Protein AF-A0A2W7R4W7-F1 (afdb_monomer_lite)

Structure (mmCIF, N/CA/C/O backbone):
data_AF-A0A2W7R4W7-F1
#
_entry.id   AF-A0A2W7R4W7-F1
#
loop_
_atom_site.group_PDB
_atom_site.id
_atom_site.type_symbol
_atom_site.label_atom_id
_atom_site.label_alt_id
_atom_site.label_comp_id
_atom_site.label_asym_id
_atom_site.label_entity_id
_atom_site.label_seq_id
_atom_site.pdbx_PDB_ins_code
_atom_site.Cartn_x
_atom_site.Cartn_y
_atom_site.Cartn_z
_atom_site.occupancy
_atom_site.B_iso_or_equiv
_atom_site.auth_seq_id
_atom_site.auth_comp_id
_atom_site.auth_asym_id
_atom_site.auth_atom_id
_atom_site.pdbx_PDB_model_num
ATOM 1 N N . MET A 1 1 ? -5.765 -61.896 -43.586 1.00 39.75 1 MET A N 1
ATOM 2 C CA . MET A 1 1 ? -4.521 -61.133 -43.320 1.00 39.75 1 MET A CA 1
ATOM 3 C C . MET A 1 1 ? -4.939 -59.911 -42.515 1.00 39.75 1 MET A C 1
ATOM 5 O O . MET A 1 1 ? -5.546 -59.026 -43.084 1.00 39.75 1 MET A O 1
ATOM 9 N N . SER A 1 2 ? -4.992 -59.937 -41.184 1.00 33.69 2 SER A N 1
ATOM 10 C CA . SER A 1 2 ? -3.936 -60.177 -40.188 1.00 33.69 2 SER A CA 1
ATOM 11 C C . SER A 1 2 ? -2.793 -59.156 -40.236 1.00 33.69 2 SER A C 1
ATOM 13 O O . SER A 1 2 ? -1.941 -59.223 -41.114 1.00 33.69 2 SER A O 1
ATOM 15 N N . SER A 1 3 ? -2.814 -58.308 -39.201 1.00 32.97 3 SER A N 1
ATOM 16 C CA . SER A 1 3 ? -1.697 -57.684 -38.483 1.00 32.97 3 SER A CA 1
ATOM 17 C C . SER A 1 3 ? -0.883 -56.573 -39.154 1.00 32.97 3 SER A C 1
ATOM 19 O O . SER A 1 3 ? -0.125 -56.808 -40.091 1.00 32.97 3 SER A O 1
ATOM 21 N N . ARG A 1 4 ? -0.964 -55.376 -38.549 1.00 46.78 4 ARG A N 1
ATOM 22 C CA . ARG A 1 4 ? 0.159 -54.621 -37.945 1.00 46.78 4 ARG A CA 1
ATOM 23 C C . ARG A 1 4 ? -0.431 -53.407 -37.207 1.00 46.78 4 ARG A C 1
ATOM 25 O O . ARG A 1 4 ? -0.959 -52.501 -37.828 1.00 46.78 4 ARG A O 1
ATOM 32 N N . ASN A 1 5 ? -0.662 -53.530 -35.904 1.00 37.47 5 ASN A N 1
ATOM 33 C CA . ASN A 1 5 ? 0.262 -53.147 -34.830 1.00 37.47 5 ASN A CA 1
ATOM 34 C C . ASN A 1 5 ? 0.516 -51.636 -34.731 1.00 37.47 5 ASN A C 1
ATOM 36 O O . ASN A 1 5 ? 1.284 -51.069 -35.496 1.00 37.47 5 ASN A O 1
ATOM 40 N N . LEU A 1 6 ? -0.073 -51.066 -33.676 1.00 40.66 6 LEU A N 1
ATOM 41 C CA . LEU A 1 6 ? 0.675 -50.407 -32.608 1.00 40.66 6 LEU A CA 1
ATOM 42 C C . LEU A 1 6 ? 1.603 -49.268 -33.060 1.00 40.66 6 LEU A C 1
ATOM 44 O O . LEU A 1 6 ? 2.809 -49.424 -33.213 1.00 40.66 6 LEU A O 1
ATOM 48 N N . SER A 1 7 ? 1.028 -48.080 -33.192 1.00 41.91 7 SER A N 1
ATOM 49 C CA . SER A 1 7 ? 1.738 -46.816 -32.987 1.00 41.91 7 SER A CA 1
ATOM 50 C C . SER A 1 7 ? 0.867 -45.993 -32.041 1.00 41.91 7 SER A C 1
ATOM 52 O O . SER A 1 7 ? -0.116 -45.389 -32.443 1.00 41.91 7 SER A O 1
ATOM 54 N N . ILE A 1 8 ? 0.961 -46.308 -30.751 1.00 48.22 8 ILE A N 1
ATOM 55 C CA . ILE A 1 8 ? 1.780 -45.538 -29.809 1.00 48.22 8 ILE A CA 1
ATOM 56 C C . ILE A 1 8 ? 0.989 -44.296 -29.378 1.00 48.22 8 ILE A C 1
ATOM 58 O O . ILE A 1 8 ? 1.031 -43.228 -29.979 1.00 48.22 8 ILE A O 1
ATOM 62 N N . LEU A 1 9 ? 0.244 -44.518 -28.292 1.00 43.62 9 LEU A N 1
ATOM 63 C CA . LEU A 1 9 ? -0.197 -43.550 -27.291 1.00 43.62 9 LEU A CA 1
ATOM 64 C C . LEU A 1 9 ? 1.004 -42.727 -26.783 1.00 43.62 9 LEU A C 1
ATOM 66 O O . LEU A 1 9 ? 1.472 -42.945 -25.673 1.00 43.62 9 LEU A O 1
ATOM 70 N N . ILE A 1 10 ? 1.548 -41.824 -27.599 1.00 46.34 10 ILE A N 1
ATOM 71 C CA . ILE A 1 10 ? 2.543 -40.818 -27.189 1.00 46.34 10 ILE A CA 1
ATOM 72 C C . ILE A 1 10 ? 2.330 -39.551 -28.034 1.00 46.34 10 ILE A C 1
ATOM 74 O O . ILE A 1 10 ? 3.172 -39.129 -28.815 1.00 46.34 10 ILE A O 1
ATOM 78 N N . PHE A 1 11 ? 1.160 -38.941 -27.892 1.00 39.75 11 PHE A N 1
ATOM 79 C CA . PHE A 1 11 ? 1.077 -37.480 -27.850 1.00 39.75 11 PHE A CA 1
ATOM 80 C C . PHE A 1 11 ? 0.796 -37.150 -26.377 1.00 39.75 11 PHE 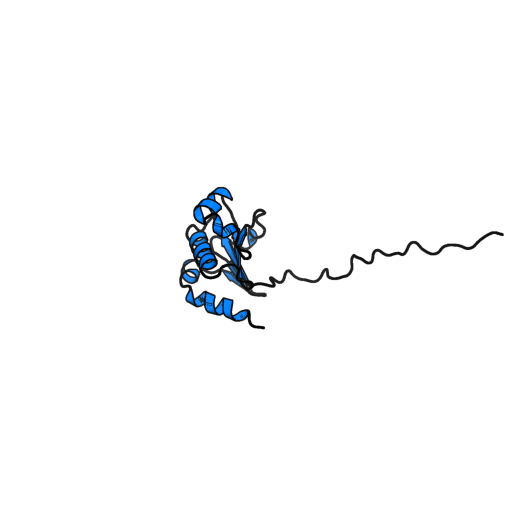A C 1
ATOM 82 O O . PHE A 1 11 ? -0.335 -36.901 -25.979 1.00 39.75 11 PHE A O 1
ATOM 89 N N . SER A 1 12 ? 1.741 -37.473 -25.481 1.00 43.06 12 SER A N 1
ATOM 90 C CA . SER A 1 12 ? 2.685 -36.470 -24.961 1.00 43.06 12 SER A CA 1
ATOM 91 C C . SER A 1 12 ? 1.900 -35.197 -24.654 1.00 43.06 12 SER A C 1
ATOM 93 O O . SER A 1 12 ? 1.750 -34.327 -25.502 1.00 43.06 12 SER A O 1
ATOM 95 N N . LEU A 1 13 ? 1.296 -35.052 -23.473 1.00 43.62 13 LEU A N 1
ATOM 96 C CA . LEU A 1 13 ? 2.021 -34.858 -22.206 1.00 43.62 13 LEU A CA 1
ATOM 97 C C . LEU A 1 13 ? 3.248 -33.923 -22.339 1.00 43.62 13 LEU A C 1
ATOM 99 O O . LEU A 1 13 ? 4.199 -34.008 -21.573 1.00 43.62 13 LEU A O 1
ATOM 103 N N . ALA A 1 14 ? 3.213 -33.026 -23.328 1.00 46.59 14 ALA A N 1
ATOM 104 C CA . ALA A 1 14 ? 4.243 -32.049 -23.652 1.00 46.59 14 ALA A CA 1
ATOM 105 C C . ALA A 1 14 ? 3.637 -30.643 -23.817 1.00 46.59 14 ALA A C 1
ATOM 107 O O . ALA A 1 14 ? 4.049 -29.870 -24.671 1.00 46.59 14 ALA A O 1
ATOM 108 N N . LEU A 1 15 ? 2.664 -30.303 -22.967 1.00 42.22 15 LEU A N 1
ATOM 109 C CA . LEU A 1 15 ? 2.382 -28.911 -22.592 1.00 42.22 15 LEU A CA 1
ATOM 110 C C . LEU A 1 15 ? 2.550 -28.702 -21.076 1.00 42.22 15 LEU A C 1
ATOM 112 O O . LEU A 1 15 ? 1.912 -27.852 -20.473 1.00 42.22 15 LEU A O 1
ATOM 116 N N . CYS A 1 16 ? 3.426 -29.496 -20.453 1.00 40.25 16 CYS A N 1
ATOM 117 C CA . CYS A 1 16 ? 3.837 -29.322 -19.058 1.00 40.25 16 CYS A CA 1
ATOM 118 C C . CYS A 1 16 ? 5.330 -28.960 -18.930 1.00 40.25 16 CYS A C 1
ATOM 120 O O . CYS A 1 16 ? 5.923 -29.145 -17.873 1.00 40.25 16 CYS A O 1
ATOM 122 N N . LEU A 1 17 ? 5.960 -28.481 -20.010 1.00 37.56 17 LEU A N 1
ATOM 123 C CA . LEU A 1 17 ? 7.397 -28.189 -20.054 1.00 37.56 17 LEU A CA 1
ATOM 124 C C . LEU A 1 17 ? 7.715 -26.953 -20.905 1.00 37.56 17 LEU A C 1
ATOM 126 O O . LEU A 1 17 ? 8.579 -27.008 -21.771 1.00 37.56 17 LEU A O 1
ATOM 130 N N . ILE A 1 18 ? 7.044 -25.826 -20.661 1.00 45.78 18 ILE A N 1
ATOM 131 C CA . ILE A 1 18 ? 7.659 -24.516 -20.911 1.00 45.78 18 ILE A CA 1
ATOM 132 C C . ILE A 1 18 ? 7.377 -23.643 -19.686 1.00 45.78 18 ILE A C 1
ATOM 134 O O . ILE A 1 18 ? 6.249 -23.235 -19.437 1.00 45.78 18 ILE A O 1
ATOM 138 N N . SER A 1 19 ? 8.446 -23.422 -18.922 1.00 38.81 19 SER A N 1
ATOM 139 C CA . SER A 1 19 ? 8.594 -22.441 -17.845 1.00 38.81 19 SER A CA 1
ATOM 140 C C . SER A 1 19 ? 7.795 -22.640 -16.559 1.00 38.81 19 SER A C 1
ATOM 142 O O . SER A 1 19 ? 7.123 -21.741 -16.073 1.00 38.81 19 SER A O 1
ATOM 144 N N . CYS A 1 20 ? 8.050 -23.761 -15.886 1.00 38.72 20 CYS A N 1
ATOM 145 C CA . CYS A 1 20 ? 8.186 -23.717 -14.429 1.00 38.72 20 CYS A CA 1
ATOM 146 C C . CYS A 1 20 ? 9.622 -23.261 -14.107 1.00 38.72 20 CYS A C 1
ATOM 148 O O . CYS A 1 20 ? 10.478 -24.071 -13.761 1.00 38.72 20 CYS A O 1
ATOM 150 N N . ASN A 1 21 ? 9.925 -21.985 -14.361 1.00 39.91 21 ASN A N 1
ATOM 151 C CA . ASN A 1 21 ? 11.191 -21.370 -13.968 1.00 39.91 21 ASN A CA 1
ATOM 152 C C . ASN A 1 21 ? 11.039 -19.849 -13.874 1.00 39.91 21 ASN A C 1
ATOM 154 O O . ASN A 1 21 ? 11.558 -19.091 -14.684 1.00 39.91 21 ASN A O 1
ATOM 158 N N . SER A 1 22 ? 10.327 -19.404 -12.852 1.00 36.66 22 SER A N 1
ATOM 159 C CA . SER A 1 22 ? 10.732 -18.195 -12.161 1.00 36.66 22 SER A CA 1
ATOM 160 C C . SER A 1 22 ? 10.579 -18.486 -10.675 1.00 36.66 22 SER A C 1
ATOM 162 O O . SER A 1 22 ? 9.489 -18.720 -10.159 1.00 36.66 22 SER A O 1
ATOM 164 N N . LYS A 1 23 ? 11.707 -18.510 -9.955 1.00 35.97 23 LYS A N 1
ATOM 165 C CA . LYS A 1 23 ? 11.678 -17.977 -8.589 1.00 35.97 23 LYS A CA 1
ATOM 166 C C . LYS A 1 23 ? 10.953 -16.648 -8.732 1.00 35.97 23 LYS A C 1
ATOM 168 O O . LYS A 1 23 ? 11.386 -15.893 -9.596 1.00 35.97 23 LYS A O 1
ATOM 173 N N . GLY A 1 24 ? 9.834 -16.456 -8.033 1.00 36.44 24 GLY A N 1
ATOM 174 C CA . GLY A 1 24 ? 8.960 -15.296 -8.201 1.00 36.44 24 GLY A CA 1
ATOM 175 C C . GLY A 1 24 ? 9.781 -14.015 -8.168 1.00 36.44 24 GLY A C 1
ATOM 176 O O . GLY A 1 24 ? 10.112 -13.516 -7.100 1.00 36.44 24 GLY A O 1
ATOM 177 N N . SER A 1 25 ? 10.183 -13.562 -9.349 1.00 40.78 25 SER A N 1
ATOM 178 C CA . SER A 1 25 ? 10.888 -12.320 -9.546 1.00 40.78 25 SER A CA 1
ATOM 179 C C . SER A 1 25 ? 9.762 -11.322 -9.600 1.00 40.78 25 SER A C 1
ATOM 181 O O . SER A 1 25 ? 8.880 -11.414 -10.457 1.00 40.78 25 SER A O 1
ATOM 183 N N . PHE A 1 26 ? 9.719 -10.449 -8.606 1.00 51.44 26 PHE A N 1
ATOM 184 C CA . PHE A 1 26 ? 8.901 -9.265 -8.720 1.00 51.44 26 PHE A CA 1
ATOM 185 C C . PHE A 1 26 ? 9.500 -8.471 -9.882 1.00 51.44 26 PHE A C 1
ATOM 187 O O . PHE A 1 26 ? 10.507 -7.794 -9.716 1.00 51.44 26 PHE A O 1
ATOM 194 N N . GLU A 1 27 ? 8.915 -8.612 -11.077 1.00 59.12 27 GLU A N 1
ATOM 195 C CA . GLU A 1 27 ? 9.334 -7.880 -12.284 1.00 59.12 27 GLU A CA 1
ATOM 196 C C . GLU A 1 27 ? 9.194 -6.357 -12.099 1.00 59.12 27 GLU A C 1
ATOM 198 O O . GLU A 1 27 ? 9.719 -5.577 -12.887 1.00 59.12 27 GLU A O 1
ATOM 203 N N . ARG A 1 28 ? 8.487 -5.934 -11.042 1.00 73.38 28 ARG A N 1
ATOM 204 C CA . ARG A 1 28 ? 8.259 -4.547 -10.646 1.00 73.38 28 ARG A CA 1
ATOM 205 C C . ARG A 1 28 ? 8.576 -4.355 -9.170 1.00 73.38 28 ARG A C 1
ATOM 207 O O . ARG A 1 28 ? 8.278 -5.222 -8.345 1.00 73.38 28 ARG A O 1
ATOM 214 N N . ASN A 1 29 ? 9.101 -3.182 -8.820 1.00 85.56 29 ASN A N 1
ATOM 215 C CA . ASN A 1 29 ? 9.282 -2.825 -7.418 1.00 85.56 29 ASN A CA 1
ATOM 216 C C . ASN A 1 29 ? 7.920 -2.844 -6.722 1.00 85.56 29 ASN A C 1
ATOM 218 O O . ASN A 1 29 ? 6.936 -2.330 -7.252 1.00 85.56 29 ASN A O 1
ATOM 222 N N . THR A 1 30 ? 7.851 -3.448 -5.540 1.00 87.81 30 THR A N 1
ATOM 223 C CA . THR A 1 30 ? 6.584 -3.633 -4.828 1.00 87.81 30 THR A CA 1
ATOM 224 C C . THR A 1 30 ? 6.685 -3.068 -3.424 1.00 87.81 30 THR A C 1
ATOM 226 O O . THR A 1 30 ? 7.482 -3.533 -2.613 1.00 87.81 30 THR A O 1
ATOM 229 N N . LEU A 1 31 ? 5.858 -2.073 -3.119 1.00 89.81 31 LEU A N 1
ATOM 230 C CA . LEU A 1 31 ? 5.672 -1.561 -1.770 1.00 89.81 31 LEU A CA 1
ATOM 231 C C . LEU A 1 31 ? 4.483 -2.270 -1.125 1.00 89.81 31 LEU A C 1
ATOM 233 O O . LEU A 1 31 ? 3.333 -2.042 -1.496 1.00 89.81 31 LEU A O 1
ATOM 237 N N . ILE A 1 32 ? 4.758 -3.086 -0.118 1.00 91.38 32 ILE A N 1
ATOM 238 C CA . ILE A 1 32 ? 3.747 -3.768 0.675 1.00 91.38 32 ILE A CA 1
ATOM 239 C C . ILE A 1 32 ? 3.457 -2.952 1.935 1.00 91.38 32 ILE A C 1
ATOM 241 O O . ILE A 1 32 ? 4.355 -2.622 2.710 1.00 91.38 32 ILE A O 1
ATOM 245 N N . VAL A 1 33 ? 2.186 -2.627 2.150 1.00 91.38 33 VAL A N 1
ATOM 246 C CA . VAL A 1 33 ? 1.710 -1.697 3.175 1.00 91.38 33 VAL A CA 1
ATOM 247 C C . VAL A 1 33 ? 0.732 -2.421 4.107 1.00 91.38 33 VAL A C 1
ATOM 249 O O . VAL A 1 33 ? -0.393 -2.714 3.695 1.00 91.38 33 VAL A O 1
ATOM 252 N N . PRO A 1 34 ? 1.105 -2.718 5.366 1.00 91.50 34 PRO A N 1
ATOM 253 C CA . PRO A 1 34 ? 0.171 -3.308 6.318 1.00 91.50 34 PRO A CA 1
ATOM 254 C C . PRO A 1 34 ? -0.847 -2.272 6.810 1.00 91.50 34 PRO A C 1
ATOM 256 O O . PRO A 1 34 ? -0.468 -1.159 7.184 1.00 91.50 34 PRO A O 1
ATOM 259 N N . GLN A 1 35 ? -2.130 -2.644 6.865 1.00 89.88 35 GLN A N 1
ATOM 260 C CA . GLN A 1 35 ? -3.154 -1.838 7.542 1.00 89.88 35 GLN A CA 1
ATOM 261 C C . GLN A 1 35 ? -3.132 -2.081 9.058 1.00 89.88 35 GLN A C 1
ATOM 263 O O . GLN A 1 35 ? -3.013 -1.144 9.850 1.00 89.88 35 GLN A O 1
ATOM 268 N N . ILE A 1 36 ? -3.243 -3.340 9.489 1.00 87.81 36 ILE A N 1
ATOM 269 C CA . ILE A 1 36 ? -3.166 -3.690 10.912 1.00 87.81 36 ILE A CA 1
ATOM 270 C C . ILE A 1 36 ? -1.719 -3.556 11.396 1.00 87.81 36 ILE A C 1
ATOM 272 O O . ILE A 1 36 ? -0.783 -4.001 10.740 1.00 87.81 36 ILE A O 1
ATOM 276 N N . GLY A 1 37 ? -1.541 -2.962 12.577 1.00 82.75 37 GLY A N 1
ATOM 277 C CA . GLY A 1 37 ? -0.224 -2.759 13.186 1.00 82.75 37 GLY A CA 1
ATOM 278 C C . GLY A 1 37 ? 0.477 -1.474 12.742 1.00 82.75 37 GLY A C 1
ATOM 279 O O . GLY A 1 37 ? 1.460 -1.099 13.374 1.00 82.75 37 GLY A O 1
ATOM 280 N N . CYS A 1 38 ? -0.052 -0.756 11.740 1.00 81.62 38 CYS A N 1
ATOM 281 C CA . CYS A 1 38 ? 0.521 0.508 11.291 1.00 81.62 38 CYS A CA 1
ATOM 282 C C . CYS A 1 38 ? -0.504 1.530 10.781 1.00 81.62 38 CYS A C 1
ATOM 284 O O . CYS A 1 38 ? -0.742 1.687 9.583 1.00 81.62 38 CYS A O 1
ATOM 286 N N . THR A 1 39 ? -1.046 2.325 11.699 1.00 75.00 39 THR A N 1
ATOM 287 C CA . THR A 1 39 ? -2.058 3.345 11.385 1.00 75.00 39 THR A CA 1
ATOM 288 C C . THR A 1 39 ? -1.561 4.427 10.416 1.00 75.00 39 THR A C 1
ATOM 290 O O . THR A 1 39 ? -2.346 5.018 9.687 1.00 75.00 39 THR A O 1
ATOM 293 N N . THR A 1 40 ? -0.260 4.723 10.390 1.00 85.06 40 THR A N 1
ATOM 294 C CA . THR A 1 40 ? 0.312 5.739 9.488 1.00 85.06 40 THR A CA 1
ATOM 295 C C . THR A 1 40 ? 0.683 5.185 8.114 1.00 85.06 40 THR A C 1
ATOM 297 O O . THR A 1 40 ? 0.829 5.962 7.170 1.00 85.06 40 THR A O 1
ATOM 300 N N . CYS A 1 41 ? 0.809 3.865 7.972 1.00 88.31 41 CYS A N 1
ATOM 301 C CA . CYS A 1 41 ? 1.279 3.225 6.748 1.00 88.31 41 CYS A CA 1
ATOM 302 C C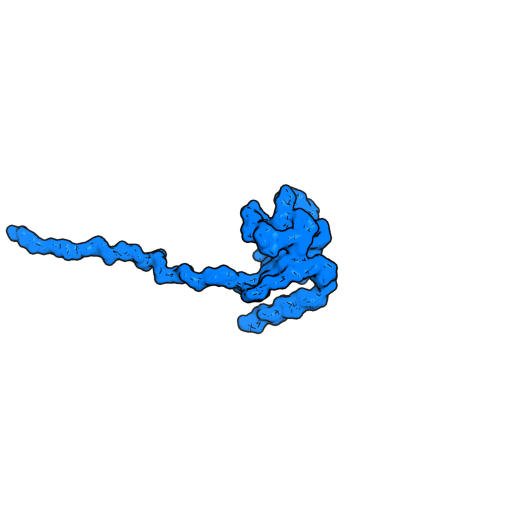 . CYS A 1 41 ? 0.297 3.379 5.594 1.00 88.31 41 CYS A C 1
ATOM 304 O O . CYS A 1 41 ? 0.712 3.715 4.487 1.00 88.31 41 CYS A O 1
ATOM 306 N N . VAL A 1 42 ? -1.000 3.203 5.856 1.00 89.81 42 VAL A N 1
ATOM 307 C CA . VAL A 1 42 ? -2.034 3.340 4.822 1.00 89.81 42 VAL A CA 1
ATOM 308 C C . VAL A 1 42 ? -2.042 4.753 4.248 1.00 89.81 42 VAL A C 1
ATOM 310 O O . VAL A 1 42 ? -2.039 4.926 3.031 1.00 89.81 42 VAL A O 1
ATOM 313 N N . LYS A 1 43 ? -1.946 5.771 5.112 1.00 88.75 43 LYS A N 1
ATOM 314 C CA . LYS A 1 43 ? -1.840 7.173 4.690 1.00 88.75 43 LYS A CA 1
ATOM 315 C C . LYS A 1 43 ? -0.628 7.414 3.785 1.00 88.75 43 LYS A C 1
ATOM 317 O O . LYS A 1 43 ? -0.756 8.087 2.769 1.00 88.75 43 LYS A O 1
ATOM 322 N N . ILE A 1 44 ? 0.530 6.854 4.125 1.00 85.50 44 ILE A N 1
ATOM 323 C CA . ILE A 1 44 ? 1.742 6.993 3.306 1.00 85.50 44 ILE A CA 1
ATOM 324 C C . ILE A 1 44 ? 1.587 6.266 1.968 1.00 85.50 44 ILE A C 1
ATOM 326 O O . ILE A 1 44 ? 1.889 6.841 0.925 1.00 85.50 44 ILE A O 1
ATOM 330 N N . GLY A 1 45 ? 1.067 5.036 1.976 1.00 88.00 45 GLY A N 1
ATOM 331 C CA . GLY A 1 45 ? 0.773 4.285 0.753 1.00 88.00 45 GLY A CA 1
ATOM 332 C C . GLY A 1 45 ? -0.172 5.055 -0.173 1.00 88.00 45 GLY A C 1
ATOM 333 O O . GLY A 1 45 ? 0.077 5.150 -1.372 1.00 88.00 45 GLY A O 1
ATOM 334 N N . LYS A 1 46 ? -1.200 5.698 0.394 1.00 89.31 46 LYS A N 1
ATOM 335 C CA . LYS A 1 46 ? -2.106 6.603 -0.324 1.00 89.31 46 LYS A CA 1
ATOM 336 C C . LYS A 1 46 ? -1.383 7.799 -0.935 1.00 89.31 46 LYS A C 1
ATOM 338 O O . LYS A 1 46 ? -1.579 8.094 -2.110 1.00 89.31 46 LYS A O 1
ATOM 343 N N . GLU A 1 47 ? -0.567 8.504 -0.157 1.00 87.75 47 GLU A N 1
ATOM 344 C CA . GLU A 1 47 ? 0.189 9.663 -0.645 1.00 87.75 47 GLU A CA 1
ATOM 345 C C . GLU A 1 47 ? 1.143 9.278 -1.784 1.00 87.75 47 GLU A C 1
ATOM 347 O O . GLU A 1 47 ? 1.290 10.030 -2.748 1.00 87.75 47 GLU A O 1
ATOM 352 N N . LEU A 1 48 ? 1.748 8.093 -1.714 1.00 85.31 48 LEU A N 1
ATOM 353 C CA . LEU A 1 48 ? 2.615 7.569 -2.767 1.00 85.31 48 LEU A CA 1
ATOM 354 C C . LEU A 1 48 ? 1.845 7.182 -4.027 1.00 85.31 48 LEU A C 1
ATOM 356 O O . LEU A 1 48 ? 2.279 7.550 -5.119 1.00 85.31 48 LEU A O 1
ATOM 360 N N . ALA A 1 49 ? 0.696 6.519 -3.882 1.00 88.31 49 ALA A N 1
ATOM 361 C CA . ALA A 1 49 ? -0.195 6.214 -4.998 1.00 88.31 49 ALA A CA 1
ATOM 362 C C . ALA A 1 49 ? -0.688 7.497 -5.688 1.00 88.31 49 ALA A C 1
ATOM 364 O O . ALA A 1 49 ? -0.717 7.570 -6.912 1.00 88.31 49 ALA A O 1
ATOM 365 N N . ALA A 1 50 ? -0.999 8.541 -4.912 1.00 88.00 50 ALA A N 1
ATOM 366 C CA . ALA A 1 50 ? -1.429 9.836 -5.437 1.00 88.00 50 ALA A CA 1
ATOM 367 C C . ALA A 1 50 ? -0.310 10.567 -6.194 1.00 88.00 50 ALA A C 1
ATOM 369 O O . ALA A 1 50 ? -0.576 11.240 -7.188 1.00 88.00 50 ALA A O 1
ATOM 370 N N . LYS A 1 51 ? 0.939 10.450 -5.727 1.00 85.69 51 LYS A N 1
ATOM 371 C CA . LYS A 1 51 ? 2.117 11.039 -6.385 1.00 85.69 51 LYS A CA 1
ATOM 372 C C . LYS A 1 51 ? 2.546 10.266 -7.636 1.00 85.69 51 LYS A C 1
ATOM 374 O O . LYS A 1 51 ? 3.114 10.871 -8.538 1.00 85.69 51 LYS A O 1
ATOM 379 N N . ASN A 1 52 ? 2.277 8.960 -7.690 1.00 83.81 52 ASN A N 1
ATOM 380 C CA . ASN A 1 52 ? 2.716 8.054 -8.756 1.00 83.81 52 ASN A CA 1
ATOM 381 C C . ASN A 1 52 ? 1.551 7.204 -9.303 1.00 83.81 52 ASN A C 1
ATOM 383 O O . ASN A 1 52 ? 1.603 5.969 -9.230 1.00 83.81 52 ASN A O 1
ATOM 387 N N . PRO A 1 53 ? 0.483 7.830 -9.828 1.00 87.81 53 PRO A N 1
ATOM 388 C CA . PRO A 1 53 ? -0.685 7.096 -10.294 1.00 87.81 53 PRO A CA 1
ATOM 389 C C . PRO A 1 53 ? -0.339 6.267 -11.534 1.00 87.81 53 PRO A C 1
ATOM 391 O O . PRO A 1 53 ? 0.250 6.784 -12.484 1.00 87.81 53 PRO A O 1
ATOM 394 N N . ASN A 1 54 ? -0.742 4.995 -11.546 1.00 86.81 54 ASN A N 1
ATOM 395 C CA . ASN A 1 54 ? -0.524 4.062 -12.660 1.00 86.81 54 ASN A CA 1
ATOM 396 C C . ASN A 1 54 ? 0.954 3.893 -13.052 1.00 86.81 54 ASN A C 1
ATOM 398 O O . ASN A 1 54 ? 1.255 3.599 -14.209 1.00 86.81 54 ASN A O 1
ATOM 402 N N . ASN A 1 55 ? 1.880 4.101 -12.112 1.00 84.56 55 ASN A N 1
ATOM 403 C CA . ASN A 1 55 ? 3.302 3.968 -12.392 1.00 84.56 55 ASN A CA 1
ATOM 404 C C . ASN A 1 55 ? 3.644 2.484 -12.649 1.00 84.56 55 ASN A C 1
ATOM 406 O O . ASN A 1 55 ? 3.458 1.667 -11.747 1.00 84.56 55 ASN A O 1
ATOM 410 N N . PRO A 1 56 ? 4.160 2.118 -13.839 1.00 82.69 56 PRO A N 1
ATOM 411 C CA . PRO A 1 56 ? 4.459 0.728 -14.183 1.00 82.69 56 PRO A CA 1
ATOM 412 C C . PRO A 1 56 ? 5.666 0.155 -13.428 1.00 82.69 56 PRO A C 1
ATOM 414 O O . PRO A 1 56 ? 5.938 -1.031 -13.554 1.00 82.69 56 PRO A O 1
ATOM 417 N N . CYS A 1 57 ? 6.386 0.974 -12.665 1.00 83.31 57 CYS A N 1
ATOM 418 C CA . CYS A 1 57 ? 7.593 0.596 -11.937 1.00 83.31 57 CYS A CA 1
ATOM 419 C C . CYS A 1 57 ? 7.373 0.330 -10.457 1.00 83.31 57 CYS A C 1
ATOM 421 O O . CYS A 1 57 ? 8.282 -0.166 -9.795 1.00 83.31 57 CYS A O 1
ATOM 423 N N . LEU A 1 58 ? 6.208 0.702 -9.928 1.00 85.62 58 LEU A N 1
ATOM 424 C CA . LEU A 1 58 ? 5.901 0.573 -8.514 1.00 85.62 58 LEU A CA 1
ATOM 425 C C . LEU A 1 58 ? 4.480 0.072 -8.333 1.00 85.62 58 LEU A C 1
ATOM 427 O O . LEU A 1 58 ? 3.531 0.842 -8.494 1.00 85.62 58 LEU A O 1
ATOM 431 N N . ASP A 1 59 ? 4.369 -1.172 -7.890 1.00 90.56 59 ASP A N 1
ATOM 432 C CA . ASP A 1 59 ? 3.132 -1.715 -7.354 1.00 90.56 59 ASP A CA 1
ATOM 433 C C . ASP A 1 59 ? 3.017 -1.365 -5.866 1.00 90.56 59 ASP A C 1
ATOM 435 O O . ASP A 1 59 ? 3.974 -1.477 -5.098 1.00 90.56 59 ASP A O 1
ATOM 439 N N . ILE A 1 60 ? 1.829 -0.943 -5.444 1.00 91.44 60 ILE A N 1
ATOM 440 C CA . ILE A 1 60 ? 1.498 -0.650 -4.050 1.00 91.44 60 ILE A CA 1
ATOM 441 C C . ILE A 1 60 ? 0.449 -1.660 -3.608 1.00 91.44 60 ILE A C 1
ATOM 443 O O . ILE A 1 60 ? -0.688 -1.646 -4.079 1.00 91.44 60 ILE A O 1
ATOM 447 N N . VAL A 1 61 ? 0.829 -2.540 -2.691 1.00 93.06 61 VAL A N 1
ATOM 448 C CA . VAL A 1 61 ? -0.006 -3.643 -2.224 1.00 93.06 61 VAL A CA 1
ATOM 449 C C . VAL A 1 61 ? -0.383 -3.412 -0.771 1.00 93.06 61 VAL A C 1
ATOM 451 O O . VAL A 1 61 ? 0.472 -3.407 0.110 1.00 93.06 61 VAL A O 1
ATOM 454 N N . PHE A 1 62 ? -1.672 -3.268 -0.489 1.00 92.75 62 PHE A N 1
ATOM 455 C CA . PHE A 1 62 ? -2.170 -3.223 0.883 1.00 92.75 62 PHE A CA 1
ATOM 456 C C . PHE A 1 62 ? -2.397 -4.647 1.398 1.00 92.75 62 PHE A C 1
ATOM 458 O O . PHE A 1 62 ? -3.063 -5.435 0.732 1.00 92.75 62 PHE A O 1
ATOM 465 N N . THR A 1 63 ? -1.872 -4.973 2.580 1.00 92.69 63 THR A N 1
ATOM 466 C CA . THR A 1 63 ? -2.012 -6.292 3.230 1.00 92.69 63 THR A CA 1
ATOM 467 C C . THR A 1 63 ? -2.428 -6.142 4.697 1.00 92.69 63 THR A C 1
ATOM 469 O O . THR A 1 63 ? -2.579 -5.021 5.198 1.00 92.69 63 THR A O 1
ATOM 472 N N . LYS A 1 64 ? -2.641 -7.265 5.396 1.00 89.56 64 LYS A N 1
ATOM 473 C CA . LYS A 1 64 ? -3.147 -7.322 6.780 1.00 89.56 64 LYS A CA 1
ATOM 474 C C . LYS A 1 64 ? -4.353 -6.406 6.961 1.00 89.56 64 LYS A C 1
ATOM 476 O O . LYS A 1 64 ? -4.366 -5.513 7.811 1.00 89.56 64 LYS A O 1
ATOM 481 N N . ILE A 1 65 ? -5.321 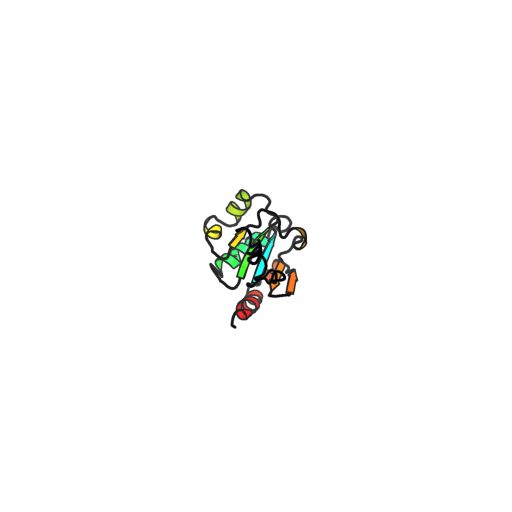-6.570 6.067 1.00 89.81 65 ILE A N 1
ATOM 482 C CA . ILE A 1 65 ? -6.463 -5.675 5.916 1.00 89.81 65 ILE A CA 1
ATOM 483 C C . ILE A 1 65 ? -7.467 -6.005 7.025 1.00 89.81 65 ILE A C 1
ATOM 485 O O . ILE A 1 65 ? -7.963 -7.125 7.094 1.00 89.81 65 ILE A O 1
ATOM 489 N N . GLN A 1 66 ? -7.837 -5.033 7.860 1.00 88.38 66 GLN A N 1
ATOM 490 C CA . GLN A 1 66 ? -8.880 -5.240 8.874 1.00 88.38 66 GLN A CA 1
ATOM 491 C C . GLN A 1 66 ? -10.235 -5.523 8.221 1.00 88.38 66 GLN A C 1
ATOM 493 O O . GLN A 1 66 ? -10.980 -6.410 8.629 1.00 88.38 66 GLN A O 1
ATOM 498 N N . SER A 1 67 ? -10.580 -4.725 7.215 1.00 89.81 67 SER A N 1
ATOM 499 C CA . SER A 1 67 ? -11.667 -5.021 6.292 1.00 89.81 67 SER A CA 1
ATOM 500 C C . SER A 1 67 ? -11.492 -4.202 5.023 1.00 89.81 67 SER A C 1
ATOM 502 O O . SER A 1 67 ? -11.082 -3.040 5.067 1.00 89.81 67 SER A O 1
ATOM 504 N N . TYR A 1 68 ? -11.882 -4.774 3.888 1.00 90.06 68 TYR A N 1
ATOM 505 C CA . TYR A 1 68 ? -11.843 -4.071 2.607 1.00 90.06 68 TYR A CA 1
ATOM 506 C C . TYR A 1 68 ? -12.652 -2.762 2.633 1.00 90.06 68 TYR A C 1
ATOM 508 O O . TYR A 1 68 ? -12.250 -1.753 2.058 1.00 90.06 68 TYR A O 1
ATOM 516 N N . LYS A 1 69 ? -13.773 -2.747 3.369 1.00 90.62 69 LYS A N 1
ATOM 517 C CA . LYS A 1 69 ? -14.600 -1.549 3.566 1.00 90.62 69 LYS A CA 1
ATOM 518 C C . LYS A 1 69 ? -13.856 -0.449 4.327 1.00 90.62 69 LYS A C 1
ATOM 520 O O . LYS A 1 69 ? -13.931 0.708 3.926 1.00 90.62 69 LYS A O 1
ATOM 525 N N . SER A 1 70 ? -13.166 -0.792 5.415 1.00 90.06 70 SER A N 1
ATOM 526 C CA . SER A 1 70 ? -12.390 0.180 6.192 1.00 90.06 70 SER A CA 1
ATOM 527 C C . SER A 1 70 ? -11.245 0.751 5.366 1.00 90.06 70 SER A C 1
ATOM 529 O O . SER A 1 70 ? -11.106 1.972 5.318 1.00 90.06 70 SER A O 1
ATOM 531 N N . LEU A 1 71 ? -10.504 -0.105 4.652 1.00 90.94 71 LEU A N 1
ATOM 532 C CA . LEU A 1 71 ? -9.443 0.354 3.759 1.00 90.94 71 LEU A CA 1
ATOM 533 C C . LEU A 1 71 ? -9.993 1.313 2.693 1.00 90.94 71 LEU A C 1
ATOM 535 O O . LEU A 1 71 ? -9.409 2.365 2.463 1.00 90.94 71 LEU A O 1
ATOM 539 N N . LYS A 1 72 ? -11.144 0.999 2.083 1.00 90.56 72 LYS A N 1
ATOM 540 C CA . LYS A 1 72 ? -11.793 1.878 1.095 1.00 90.56 72 LYS A CA 1
ATOM 541 C C . LYS A 1 72 ? -12.108 3.271 1.623 1.00 90.56 72 LYS A C 1
ATOM 543 O O . LYS A 1 72 ? -11.910 4.249 0.909 1.00 90.56 72 LYS A O 1
ATOM 548 N N . ILE A 1 73 ? -12.597 3.363 2.856 1.00 89.50 73 ILE A N 1
ATOM 549 C CA . ILE A 1 73 ? -12.913 4.647 3.495 1.00 89.50 73 ILE A CA 1
ATOM 550 C C . ILE A 1 73 ? -11.637 5.464 3.723 1.00 89.50 73 ILE A C 1
ATOM 552 O O . ILE A 1 73 ? -11.630 6.670 3.495 1.00 89.50 73 ILE A O 1
ATOM 556 N N . GLU A 1 74 ? -10.563 4.810 4.158 1.00 89.06 74 GLU A N 1
ATOM 557 C CA . GLU A 1 74 ? -9.288 5.458 4.464 1.00 89.06 74 GLU A CA 1
ATOM 558 C C . GLU A 1 74 ? -8.552 5.925 3.194 1.00 89.06 74 GLU A C 1
ATOM 560 O O . GLU A 1 74 ? -8.085 7.068 3.098 1.00 89.06 74 GLU A O 1
ATOM 565 N N . MET A 1 75 ? -8.516 5.058 2.181 1.00 89.50 75 MET A N 1
ATOM 566 C CA . MET A 1 75 ? -7.862 5.306 0.898 1.00 89.50 75 MET A CA 1
ATOM 567 C C . MET A 1 75 ? -8.640 6.294 0.026 1.00 89.50 75 MET A C 1
ATOM 569 O O . MET A 1 75 ? -8.040 7.211 -0.525 1.00 89.50 75 MET A O 1
ATOM 573 N N . GLY A 1 76 ? -9.967 6.197 -0.023 1.00 88.62 76 GLY A N 1
ATOM 574 C CA . GLY A 1 76 ? -10.776 6.807 -1.082 1.00 88.62 76 GLY A CA 1
ATOM 575 C C . GLY A 1 76 ? -11.052 5.797 -2.198 1.00 88.62 76 GLY A C 1
ATOM 576 O O . GLY A 1 76 ? -10.246 4.906 -2.459 1.00 88.62 76 GLY A O 1
ATOM 577 N N . TYR A 1 77 ? -12.232 5.887 -2.811 1.00 84.94 77 TYR A N 1
ATOM 578 C CA . TYR A 1 77 ? -12.721 4.884 -3.768 1.00 84.94 77 TYR A CA 1
ATOM 579 C C . TYR A 1 77 ? -11.947 4.887 -5.091 1.00 84.94 77 TYR A C 1
ATOM 581 O O . TYR A 1 77 ? -11.730 3.830 -5.670 1.00 84.94 77 TYR A O 1
ATOM 589 N N . ASP A 1 78 ? -11.502 6.063 -5.509 1.00 86.44 78 ASP A N 1
ATOM 590 C CA . ASP A 1 78 ? -10.735 6.364 -6.716 1.00 86.44 78 ASP A CA 1
ATOM 591 C C . ASP A 1 78 ? -9.362 5.678 -6.763 1.00 86.44 78 ASP A C 1
ATOM 593 O O . ASP A 1 78 ? -8.865 5.344 -7.835 1.00 86.44 78 ASP A O 1
ATOM 597 N N . PHE A 1 79 ? -8.762 5.389 -5.608 1.00 87.06 79 PHE A N 1
ATOM 598 C CA . PHE A 1 79 ? -7.448 4.742 -5.545 1.00 87.06 79 PHE A CA 1
ATOM 599 C C . PHE A 1 79 ? -7.462 3.273 -5.970 1.00 87.06 79 PHE A C 1
ATOM 601 O O . PHE A 1 79 ? -6.421 2.741 -6.340 1.00 87.06 79 PHE A O 1
ATOM 608 N N . PHE A 1 80 ? -8.620 2.613 -5.923 1.00 85.38 80 PHE A N 1
ATOM 609 C CA . PHE A 1 80 ? -8.750 1.207 -6.315 1.00 85.38 80 PHE A CA 1
ATOM 610 C C . PHE A 1 80 ? -8.858 1.025 -7.830 1.00 85.38 80 PHE A C 1
ATOM 612 O O . PHE A 1 80 ? -8.750 -0.103 -8.303 1.00 85.38 80 PHE A O 1
ATOM 619 N N . ASP A 1 81 ? -9.054 2.117 -8.569 1.00 89.75 81 ASP A N 1
ATOM 620 C CA . ASP A 1 81 ? -9.074 2.114 -10.031 1.00 89.75 81 ASP A CA 1
ATOM 621 C C . ASP A 1 81 ? -7.664 2.312 -10.622 1.00 89.75 81 ASP A C 1
ATOM 623 O O . ASP A 1 81 ? -7.475 2.201 -11.835 1.00 89.75 81 ASP A O 1
ATOM 627 N N . LEU A 1 82 ? -6.659 2.597 -9.781 1.00 89.94 82 LEU A N 1
ATOM 628 C CA . LEU A 1 82 ? -5.267 2.734 -10.205 1.00 89.94 82 LEU A CA 1
ATOM 629 C C . LEU A 1 82 ? -4.667 1.362 -10.534 1.00 89.94 82 LEU A C 1
ATOM 631 O O . LEU A 1 82 ? -4.675 0.447 -9.714 1.00 89.94 82 LEU A O 1
ATOM 635 N N . ALA A 1 83 ? -4.060 1.243 -11.714 1.00 89.31 83 ALA A N 1
ATOM 636 C CA . ALA A 1 83 ? -3.484 0.001 -12.231 1.00 89.31 83 ALA A CA 1
ATOM 637 C C . ALA A 1 83 ? -2.286 -0.521 -11.420 1.00 89.31 83 ALA A C 1
ATOM 639 O O . ALA A 1 83 ? -1.848 -1.650 -11.627 1.00 89.31 83 ALA A O 1
ATOM 640 N N . ASN A 1 84 ? -1.731 0.296 -10.527 1.00 91.12 84 ASN A N 1
ATOM 641 C CA . ASN A 1 84 ? -0.595 -0.050 -9.682 1.00 91.12 84 ASN A CA 1
ATOM 642 C C . ASN A 1 84 ? -0.959 -0.147 -8.191 1.00 91.12 84 ASN A C 1
ATOM 644 O O . ASN A 1 84 ? -0.068 -0.180 -7.346 1.00 91.12 84 ASN A O 1
ATOM 648 N N . VAL A 1 8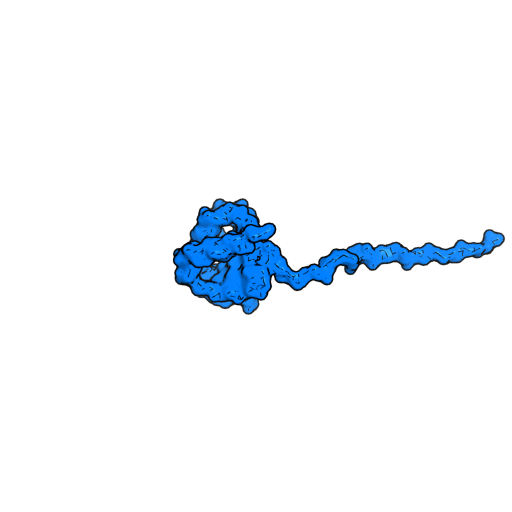5 ? -2.252 -0.179 -7.851 1.00 93.00 85 VAL A N 1
ATOM 649 C CA . VAL A 1 85 ? -2.732 -0.344 -6.475 1.00 93.00 85 VAL A CA 1
ATOM 650 C C . VAL A 1 85 ? -3.484 -1.660 -6.341 1.00 93.00 85 VAL A C 1
ATOM 652 O O . VAL A 1 85 ? -4.432 -1.937 -7.072 1.00 93.00 85 VAL A O 1
ATOM 655 N N . TYR A 1 86 ? -3.090 -2.461 -5.357 1.00 93.12 86 TYR A N 1
ATOM 656 C CA . TYR A 1 86 ? -3.625 -3.798 -5.138 1.00 93.12 86 TYR A CA 1
ATOM 657 C C . TYR A 1 86 ? -3.976 -4.025 -3.673 1.00 93.12 86 TYR A C 1
ATOM 659 O O . TYR A 1 86 ? -3.425 -3.408 -2.760 1.00 93.12 86 TYR A O 1
ATOM 667 N N . VAL A 1 87 ? -4.892 -4.964 -3.448 1.00 92.75 87 VAL A N 1
ATOM 668 C CA . VAL A 1 87 ? -5.246 -5.451 -2.116 1.00 92.75 87 VAL A CA 1
ATOM 669 C C . VAL A 1 87 ? -4.951 -6.937 -2.032 1.00 92.75 87 VAL A C 1
ATOM 671 O O . VAL A 1 87 ? -5.547 -7.741 -2.750 1.00 92.75 87 VAL A O 1
ATOM 674 N N . ASP A 1 88 ? -4.070 -7.296 -1.110 1.00 91.62 88 ASP A N 1
ATOM 675 C CA . ASP A 1 88 ? -3.790 -8.673 -0.734 1.00 91.62 88 ASP A CA 1
ATOM 676 C C . ASP A 1 88 ? -4.922 -9.206 0.153 1.00 91.62 88 ASP A C 1
ATOM 678 O O . ASP A 1 88 ? -4.944 -9.034 1.370 1.00 91.62 88 ASP A O 1
ATOM 682 N N . SER A 1 89 ? -5.916 -9.806 -0.499 1.00 82.56 89 SER A N 1
ATOM 683 C CA . SER A 1 89 ? -7.127 -10.329 0.149 1.00 82.56 89 SER A CA 1
ATOM 684 C C . SER A 1 89 ? -6.967 -11.725 0.754 1.00 82.56 89 SER A C 1
ATOM 686 O O . SER A 1 89 ? -7.813 -12.132 1.546 1.00 82.56 89 SER A O 1
ATOM 688 N N . ILE A 1 90 ? -5.906 -12.447 0.387 1.00 85.50 90 ILE A N 1
ATOM 689 C CA . ILE A 1 90 ? -5.621 -13.811 0.858 1.00 85.50 90 ILE A CA 1
ATOM 690 C C . ILE A 1 90 ? -4.432 -13.859 1.828 1.00 85.50 90 ILE A C 1
ATOM 692 O O . ILE A 1 90 ? -3.980 -14.945 2.173 1.00 85.50 90 ILE A O 1
ATOM 696 N N . GLU A 1 91 ? -3.940 -12.690 2.250 1.00 83.06 91 GLU A N 1
ATOM 697 C CA . GLU A 1 91 ? -2.805 -12.529 3.166 1.00 83.06 91 GLU A CA 1
ATOM 698 C C . GLU A 1 91 ? -1.517 -13.217 2.682 1.00 83.06 91 GLU A C 1
ATOM 700 O O . GLU A 1 91 ? -0.737 -13.740 3.473 1.00 83.06 91 GLU A O 1
ATOM 705 N N . SER A 1 92 ? -1.253 -13.165 1.373 1.00 84.19 92 SER A N 1
ATOM 706 C CA . SER A 1 92 ? -0.048 -13.720 0.732 1.00 84.19 92 SER A CA 1
ATOM 707 C C . SER A 1 92 ? 1.255 -13.205 1.352 1.00 84.19 92 SER A C 1
ATOM 709 O O . SER A 1 92 ? 2.304 -13.832 1.215 1.00 84.19 92 SER A O 1
ATOM 711 N N . PHE A 1 93 ? 1.196 -12.042 2.003 1.00 82.56 93 PHE A N 1
ATOM 712 C CA . PHE A 1 93 ? 2.337 -11.353 2.595 1.00 82.56 93 PHE A CA 1
ATOM 713 C C . PHE A 1 93 ? 2.359 -11.387 4.132 1.00 82.56 93 PHE A C 1
ATOM 715 O O . PHE A 1 93 ? 3.176 -10.686 4.738 1.00 82.56 93 PHE A O 1
ATOM 722 N N . SER A 1 94 ? 1.502 -12.191 4.780 1.00 75.06 94 SER A N 1
ATOM 723 C CA . SER A 1 94 ? 1.383 -12.261 6.248 1.00 75.06 94 SER A CA 1
ATOM 724 C C . SER A 1 94 ? 2.707 -12.525 6.963 1.00 75.06 94 SER A C 1
ATOM 726 O O . SER A 1 94 ? 2.945 -11.962 8.034 1.00 75.06 94 SER A O 1
ATOM 728 N N . ASP A 1 95 ? 3.552 -13.358 6.354 1.00 73.31 95 ASP A N 1
ATOM 729 C CA . ASP A 1 95 ? 4.763 -13.905 6.968 1.00 73.31 95 ASP A CA 1
ATOM 730 C C . ASP A 1 95 ? 5.976 -12.982 6.820 1.00 73.31 95 ASP A C 1
ATOM 732 O O . ASP A 1 95 ? 6.902 -13.041 7.628 1.00 73.31 95 ASP A O 1
ATOM 736 N N . ILE A 1 96 ? 5.976 -12.122 5.796 1.00 69.25 96 ILE A N 1
ATOM 737 C CA . ILE A 1 96 ? 7.102 -11.224 5.496 1.00 69.25 96 ILE A CA 1
ATOM 738 C C . ILE A 1 96 ? 6.859 -9.789 5.959 1.00 69.25 96 ILE A C 1
ATOM 740 O O . ILE A 1 96 ? 7.809 -9.033 6.145 1.00 69.25 96 ILE A O 1
ATOM 744 N N . VAL A 1 97 ? 5.599 -9.397 6.156 1.00 70.12 97 VAL A N 1
ATOM 745 C CA . VAL A 1 97 ? 5.242 -8.051 6.606 1.00 70.12 97 VAL A CA 1
ATOM 746 C C . VAL A 1 97 ? 4.960 -8.090 8.095 1.00 70.12 97 VAL A C 1
ATOM 748 O O . VAL A 1 97 ? 4.108 -8.853 8.538 1.00 70.12 97 VAL A O 1
ATOM 751 N N . SER A 1 98 ? 5.646 -7.264 8.885 1.00 72.25 98 SER A N 1
ATOM 752 C CA . SER A 1 98 ? 5.417 -7.149 10.329 1.00 72.25 98 SER A CA 1
ATOM 753 C C . SER A 1 98 ? 4.320 -6.101 10.626 1.00 72.25 98 SER A C 1
ATOM 755 O O . SER A 1 98 ? 3.180 -6.255 10.177 1.00 72.25 98 SER A O 1
ATOM 757 N N . SER A 1 99 ? 4.663 -5.052 11.371 1.00 78.69 99 SER A N 1
ATOM 758 C CA . SER A 1 99 ? 3.936 -3.802 11.594 1.00 78.69 99 SER A CA 1
ATOM 759 C C . SER A 1 99 ? 4.549 -2.632 10.808 1.00 78.69 99 SER A C 1
ATOM 761 O O . SER A 1 99 ? 4.184 -1.486 11.044 1.00 78.69 99 SER A O 1
ATOM 763 N N . PHE A 1 100 ? 5.495 -2.884 9.900 1.00 83.25 100 PHE A N 1
ATOM 764 C CA . PHE A 1 100 ? 6.105 -1.856 9.054 1.00 83.25 100 PHE A CA 1
ATOM 765 C C . PHE A 1 100 ? 5.935 -2.190 7.567 1.00 83.25 100 PHE A C 1
ATOM 767 O O . PHE A 1 100 ? 5.802 -3.366 7.219 1.00 83.25 100 PHE A O 1
ATOM 774 N N . PRO A 1 101 ? 5.916 -1.182 6.677 1.00 87.12 101 PRO A N 1
ATOM 775 C CA . PRO A 1 101 ? 5.910 -1.411 5.244 1.00 87.12 101 PRO A CA 1
ATOM 776 C C . PRO A 1 101 ? 7.202 -2.068 4.782 1.00 87.12 101 PRO A C 1
ATOM 778 O O . PRO A 1 101 ? 8.283 -1.829 5.325 1.00 87.12 101 PRO A O 1
ATOM 781 N N . VAL A 1 102 ? 7.082 -2.847 3.720 1.00 87.56 102 VAL A N 1
ATOM 782 C CA . VAL A 1 102 ? 8.193 -3.572 3.118 1.00 87.56 102 VAL A CA 1
ATOM 783 C C . VAL A 1 102 ? 8.286 -3.175 1.659 1.00 87.56 102 VAL A C 1
ATOM 785 O O . VAL A 1 102 ? 7.291 -3.196 0.943 1.00 87.56 102 VAL A O 1
ATOM 788 N N . LEU A 1 103 ? 9.478 -2.811 1.215 1.00 86.12 103 LEU A N 1
ATOM 789 C CA . LEU A 1 103 ? 9.781 -2.555 -0.180 1.00 86.12 103 LEU A CA 1
ATOM 790 C C . LEU A 1 103 ? 10.569 -3.736 -0.736 1.00 86.12 103 LEU A C 1
ATOM 792 O O . LEU A 1 103 ? 11.632 -4.084 -0.223 1.00 86.12 103 LEU A O 1
ATOM 796 N N . ILE A 1 104 ? 10.041 -4.340 -1.789 1.00 84.94 104 ILE A N 1
ATOM 797 C CA . ILE A 1 104 ? 10.693 -5.401 -2.544 1.00 84.94 104 ILE A CA 1
ATOM 798 C C . ILE A 1 104 ? 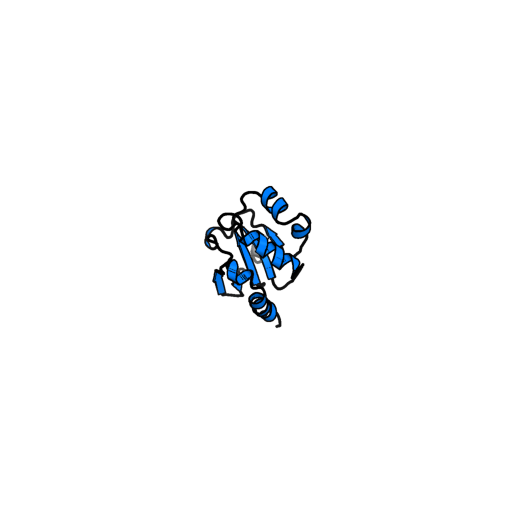11.259 -4.781 -3.819 1.00 84.94 104 ILE A C 1
ATOM 800 O O . ILE A 1 104 ? 10.507 -4.217 -4.615 1.00 84.94 104 ILE A O 1
ATOM 804 N N . LEU A 1 105 ? 12.576 -4.878 -3.988 1.00 80.31 105 LEU A N 1
ATOM 805 C CA . LEU A 1 105 ? 13.332 -4.370 -5.132 1.00 80.31 105 LEU A CA 1
ATOM 806 C C . LEU A 1 105 ? 14.092 -5.517 -5.773 1.00 80.31 105 LEU A C 1
ATOM 808 O O . LEU A 1 105 ? 15.079 -5.969 -5.193 1.00 80.31 105 LEU A O 1
ATOM 812 N N . ASN A 1 106 ? 13.677 -5.962 -6.958 1.00 72.06 106 ASN A N 1
ATOM 813 C CA . ASN A 1 106 ? 14.283 -7.096 -7.658 1.00 72.06 106 ASN A CA 1
ATOM 814 C C . ASN A 1 106 ? 14.428 -8.321 -6.722 1.00 72.06 106 ASN A C 1
ATOM 816 O O . ASN A 1 106 ? 13.446 -9.000 -6.433 1.00 72.06 106 ASN A O 1
ATOM 820 N N . ASP A 1 107 ? 15.633 -8.545 -6.186 1.00 68.81 107 ASP A N 1
ATOM 821 C CA . ASP A 1 107 ? 15.989 -9.651 -5.285 1.00 68.81 107 ASP A CA 1
ATOM 822 C C . ASP A 1 107 ? 16.202 -9.229 -3.813 1.00 68.81 107 ASP A C 1
ATOM 824 O O . ASP A 1 107 ? 16.673 -10.018 -2.992 1.00 68.81 107 ASP A O 1
ATOM 828 N N . SER A 1 108 ? 15.912 -7.976 -3.460 1.00 76.31 108 SER A N 1
ATOM 829 C CA . SER A 1 108 ? 16.125 -7.409 -2.123 1.00 76.31 108 SER A CA 1
ATOM 830 C C . SER A 1 108 ? 14.810 -7.060 -1.439 1.00 76.31 108 SER A C 1
ATOM 832 O O . SER A 1 108 ? 13.914 -6.475 -2.041 1.00 76.31 108 SER A O 1
ATOM 834 N N . ILE A 1 109 ? 14.721 -7.378 -0.148 1.00 80.38 109 ILE A N 1
ATOM 835 C CA . ILE A 1 109 ? 13.594 -7.022 0.716 1.00 80.38 109 ILE A CA 1
ATOM 836 C C . ILE A 1 109 ? 14.098 -6.022 1.751 1.00 80.38 109 ILE A C 1
ATOM 838 O O . IL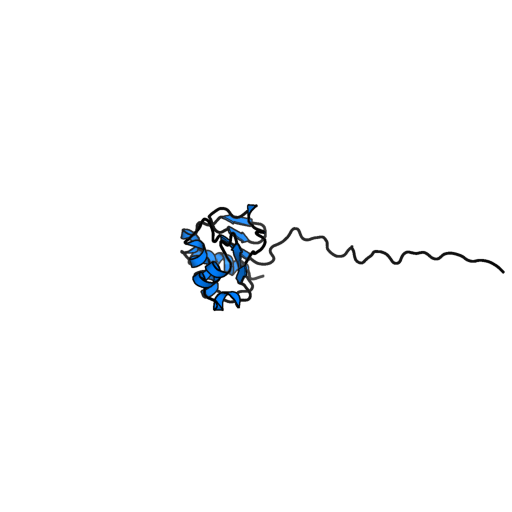E A 1 109 ? 15.027 -6.313 2.505 1.00 80.38 109 ILE A O 1
ATOM 842 N N . LEU A 1 110 ? 13.484 -4.844 1.782 1.00 79.25 110 LEU A N 1
ATOM 843 C CA . LEU A 1 110 ? 13.819 -3.760 2.693 1.00 79.25 110 LEU A CA 1
ATOM 844 C C . LEU A 1 110 ? 12.598 -3.448 3.553 1.00 79.25 110 LEU A C 1
ATOM 846 O O . LEU A 1 110 ? 11.581 -2.977 3.053 1.00 79.25 110 LEU A O 1
ATOM 850 N N . GLU A 1 111 ? 12.689 -3.688 4.858 1.00 77.81 111 GLU A N 1
ATOM 851 C CA . GLU A 1 111 ? 11.691 -3.185 5.801 1.00 77.81 111 GLU A CA 1
ATOM 852 C C . GLU A 1 111 ? 11.963 -1.698 6.037 1.00 77.81 111 GLU A C 1
ATOM 854 O O . GLU A 1 111 ? 13.051 -1.307 6.470 1.00 77.81 111 GLU A O 1
ATOM 859 N N . ILE A 1 112 ? 10.995 -0.848 5.704 1.00 74.19 112 ILE A N 1
ATOM 860 C CA . ILE A 1 112 ? 11.170 0.601 5.753 1.00 74.19 112 ILE A CA 1
ATOM 861 C C . ILE A 1 112 ? 10.259 1.157 6.826 1.00 74.19 112 ILE A C 1
ATOM 863 O O . ILE A 1 112 ? 9.048 0.989 6.789 1.00 74.19 112 ILE A O 1
ATOM 867 N N . ASN A 1 113 ? 10.821 1.898 7.773 1.00 71.38 113 ASN A N 1
ATOM 868 C CA . ASN A 1 113 ? 9.997 2.617 8.731 1.00 71.38 113 ASN A CA 1
ATOM 869 C C . ASN A 1 113 ? 9.135 3.663 7.993 1.00 71.38 113 ASN A C 1
ATOM 871 O O . ASN A 1 113 ? 9.638 4.464 7.205 1.00 71.38 113 ASN A O 1
ATOM 875 N N . ALA A 1 114 ? 7.837 3.682 8.296 1.00 66.25 114 ALA A N 1
ATOM 876 C CA . ALA A 1 114 ? 6.852 4.634 7.786 1.00 66.25 114 ALA A CA 1
ATOM 877 C C . ALA A 1 114 ? 7.343 6.100 7.794 1.00 66.25 114 ALA A C 1
ATOM 879 O O . ALA A 1 114 ? 7.118 6.849 6.844 1.00 66.25 114 ALA A O 1
ATOM 880 N N . TYR A 1 115 ? 8.084 6.512 8.826 1.00 66.50 115 TYR A N 1
ATOM 881 C CA . TYR A 1 115 ? 8.676 7.850 8.895 1.00 66.50 115 TYR A CA 1
ATOM 882 C C . TYR A 1 115 ? 9.645 8.135 7.734 1.00 66.50 115 TYR A C 1
ATOM 884 O O . TYR A 1 115 ? 9.620 9.227 7.169 1.00 66.50 115 TYR A O 1
ATOM 892 N N . TYR A 1 116 ? 10.460 7.158 7.335 1.00 63.22 116 TYR A N 1
ATOM 893 C CA . TYR A 1 116 ? 11.394 7.302 6.216 1.00 63.22 116 TYR A CA 1
ATOM 894 C C . TYR A 1 116 ? 10.676 7.314 4.865 1.00 63.22 116 TYR A C 1
ATOM 896 O O . TYR A 1 116 ? 11.020 8.130 4.019 1.00 63.22 116 TYR A O 1
ATOM 904 N N . LEU A 1 117 ? 9.616 6.516 4.694 1.00 65.69 117 LEU A N 1
ATOM 905 C CA . LEU A 1 117 ? 8.774 6.566 3.488 1.00 65.69 117 LEU A CA 1
ATOM 906 C C . LEU A 1 117 ? 8.090 7.927 3.304 1.00 65.69 117 LEU A C 1
ATOM 908 O O . LEU A 1 117 ? 7.922 8.391 2.180 1.00 65.69 117 LEU A O 1
ATOM 912 N N . SER A 1 118 ? 7.713 8.583 4.407 1.00 63.94 118 SER A N 1
ATOM 913 C CA . SER A 1 118 ? 7.077 9.907 4.369 1.00 63.94 118 SER A CA 1
ATOM 914 C C . SER A 1 118 ? 8.028 11.040 3.958 1.00 63.94 118 SER A C 1
ATOM 916 O O . SER A 1 118 ? 7.581 12.082 3.477 1.00 63.94 118 SER A O 1
ATOM 918 N N . LYS A 1 119 ? 9.346 10.837 4.090 1.00 63.91 119 LYS A N 1
ATOM 919 C CA . LYS A 1 119 ? 10.371 11.726 3.531 1.00 63.91 119 LYS A CA 1
ATOM 920 C C . LYS A 1 119 ? 10.601 11.331 2.079 1.00 63.91 119 LYS A C 1
ATOM 922 O O . LYS A 1 119 ? 11.588 10.698 1.727 1.00 63.91 119 LYS A O 1
ATOM 927 N N . THR A 1 120 ? 9.617 11.670 1.257 1.00 54.25 120 THR A N 1
ATOM 928 C CA . THR A 1 120 ? 9.387 11.165 -0.101 1.00 54.25 120 THR A CA 1
ATOM 929 C C . THR A 1 120 ? 10.523 11.331 -1.117 1.00 54.25 120 THR A C 1
ATOM 931 O O . THR A 1 120 ? 10.403 10.808 -2.219 1.00 54.25 120 THR A O 1
ATOM 934 N N . ASP A 1 121 ? 11.632 11.977 -0.765 1.00 56.81 121 ASP A N 1
ATOM 935 C CA . ASP A 1 121 ? 12.791 12.119 -1.649 1.00 56.81 121 ASP A CA 1
ATOM 936 C C . ASP A 1 121 ? 13.526 10.779 -1.844 1.00 56.81 121 ASP A C 1
ATOM 938 O O . ASP A 1 121 ? 13.929 10.468 -2.962 1.00 56.81 121 ASP A O 1
ATOM 942 N N . SER A 1 122 ? 13.586 9.917 -0.819 1.00 55.50 122 SER A N 1
ATOM 943 C CA . SER A 1 122 ? 14.290 8.620 -0.886 1.00 55.50 122 SER A CA 1
ATOM 944 C C . SER A 1 122 ? 13.607 7.560 -1.763 1.00 55.50 122 SER A C 1
ATOM 946 O O . SER A 1 122 ? 14.260 6.625 -2.210 1.00 55.50 122 SER A O 1
ATOM 948 N N . LEU A 1 123 ? 12.306 7.688 -2.043 1.00 63.25 123 LEU A N 1
ATOM 949 C CA . LEU A 1 123 ? 11.611 6.794 -2.984 1.00 63.25 123 LEU A CA 1
ATOM 950 C C . LEU A 1 123 ? 11.816 7.205 -4.445 1.00 63.25 123 LEU A C 1
ATOM 952 O O . LEU A 1 123 ? 11.643 6.384 -5.339 1.00 63.25 123 LEU A O 1
ATOM 956 N N . THR A 1 124 ? 12.217 8.451 -4.696 1.00 59.47 124 THR A N 1
ATOM 957 C CA . THR A 1 124 ? 12.548 8.918 -6.049 1.00 59.47 124 THR A CA 1
ATOM 958 C C . THR A 1 124 ? 13.751 8.155 -6.603 1.00 59.47 124 THR A C 1
ATOM 960 O O . THR A 1 124 ? 13.753 7.789 -7.772 1.00 59.47 124 THR A O 1
ATOM 963 N N . GLU A 1 125 ? 14.729 7.833 -5.752 1.00 57.47 125 GLU A N 1
ATOM 964 C CA . GLU A 1 125 ? 15.894 7.010 -6.112 1.00 57.47 125 GLU A CA 1
ATOM 965 C C . GLU A 1 125 ? 15.496 5.564 -6.451 1.00 57.47 125 GLU A C 1
ATOM 967 O O . GLU A 1 125 ? 15.993 4.991 -7.416 1.00 57.47 125 GLU A O 1
ATOM 972 N N . VAL A 1 126 ? 14.530 5.000 -5.717 1.00 60.38 126 VAL A N 1
ATOM 973 C CA . VAL A 1 126 ? 13.966 3.664 -5.985 1.00 60.38 126 VAL A CA 1
ATOM 974 C C . VAL A 1 126 ? 13.236 3.616 -7.333 1.00 60.38 126 VAL A C 1
ATOM 976 O O . VAL A 1 126 ? 13.303 2.624 -8.055 1.00 60.38 126 VAL A O 1
ATOM 979 N N . LEU A 1 127 ? 12.532 4.693 -7.686 1.00 61.19 127 LEU A N 1
ATOM 980 C CA . LEU A 1 127 ? 11.780 4.801 -8.938 1.00 61.19 127 LEU A CA 1
ATOM 981 C C . LEU A 1 127 ? 12.685 5.052 -10.159 1.00 61.19 127 LEU A C 1
ATOM 983 O O . LEU A 1 127 ? 12.286 4.729 -11.274 1.00 61.19 127 LEU A O 1
ATOM 987 N N . GLN A 1 128 ? 13.896 5.587 -9.963 1.00 57.34 128 GLN A N 1
ATOM 988 C CA . GLN A 1 128 ? 14.891 5.801 -11.026 1.00 57.34 128 GLN A CA 1
ATOM 989 C C . GLN A 1 128 ? 15.548 4.503 -11.522 1.00 57.34 128 GLN A C 1
ATOM 991 O O . GLN A 1 128 ? 16.082 4.473 -12.624 1.00 57.34 128 GLN A O 1
ATOM 996 N N . GLN A 1 129 ? 15.491 3.412 -10.754 1.00 54.22 129 GLN A N 1
ATOM 997 C CA . GLN A 1 129 ? 16.084 2.116 -11.128 1.00 54.22 129 GLN A CA 1
ATOM 998 C C . GLN A 1 129 ? 15.296 1.326 -12.179 1.00 54.22 129 GLN A C 1
ATOM 1000 O O . GLN A 1 129 ? 15.636 0.187 -12.484 1.00 54.22 129 GLN A O 1
ATOM 1005 N N . CYS A 1 130 ? 14.258 1.936 -12.736 1.00 60.59 130 CYS A N 1
ATOM 1006 C CA . CYS A 1 130 ? 13.384 1.327 -13.720 1.00 60.59 130 CYS A CA 1
ATOM 1007 C C . CYS A 1 130 ? 13.797 1.601 -15.180 1.00 60.59 130 CYS A C 1
ATOM 1009 O O . CYS A 1 130 ? 13.161 1.090 -16.099 1.00 60.59 130 CYS A O 1
ATOM 1011 N N . ASP A 1 131 ? 14.848 2.399 -15.397 1.00 44.53 131 ASP A N 1
ATOM 1012 C CA . ASP A 1 131 ? 15.432 2.641 -16.718 1.00 44.53 131 ASP A CA 1
ATOM 1013 C C . ASP A 1 131 ? 16.415 1.515 -17.084 1.00 44.53 131 ASP A C 1
ATOM 1015 O O . ASP A 1 131 ? 17.608 1.592 -16.777 1.00 44.53 131 ASP A O 1
ATOM 1019 N N . HIS A 1 132 ? 15.923 0.477 -17.764 1.00 41.22 132 HIS A N 1
ATOM 1020 C CA . HIS A 1 132 ? 16.745 -0.419 -18.584 1.00 41.22 132 HIS A CA 1
ATOM 1021 C C . HIS A 1 132 ? 16.023 -0.845 -19.862 1.00 41.22 132 HIS A C 1
ATOM 1023 O O . HIS A 1 132 ? 14.873 -1.326 -19.772 1.00 41.22 132 HIS A O 1
#

Organism: NCBI:txid237019

Sequence (132 aa):
MSSRNLSILIFSLALCLISCNSKGSFERNTLIVPQIGCTTCVKIGKELAAKNPNNPCLDIVFTKIQSYKSLKIEMGYDFFDLANVYVDSIESFSDIVSSFPVLILNDSILEINAYYLSKTDSLTEVLQQCDH

pLDDT: mean 72.6, std 19.12, range [32.97, 93.12]

Radius of gyration: 21.83 Å; chains: 1; bounding box: 31×73×56 Å

Foldseek 3Di:
DDDDDDDDPPPDPPVVPDDPDDPPFPPAKEKEFEVPLEVLRLVLLLVVCVVQFLPPRYAYEYANDPDPVVSCVSNPVVSVVGPRYYYPPVRPPVVPDDSFMWIDQGPDIDGDHSVVSNVVPVVVVVSVVPDD

Secondary structure (DSSP, 8-state):
--------S-----SS-S--------SSEEEEEESTT-HHHHHHHHHHHHHSTT-TTEEEEEES-S-HHHHHHHH-GGGGGSTTEEE-SS-TTTTT--SS-EEEETTEEEE--HHHHHSTHHHHHHHHTT--